Protein AF-A0A7S2V914-F1 (afdb_monomer_lite)

pLDDT: mean 77.45, std 13.82, range [36.62, 95.12]

Sequence (153 aa):
FEESQHIAEVHLLAAPDLQLSEMPAATTTTAPVVDAWFHHALVEIFKNAIQATVEQEQVHHRPHQQVDSSMLPPLLAEIRLVDHQSPTTTTSLSSSFYQIDVTDHGPGLPSYEDEYLEQYLFGVGKSSAPQRWDRLDEQQSYAAVRSPLRSLG

Organism: NCBI:txid265537

Secondary structure (DSSP, 8-state):
-HHHHHHHHHHHS--PPEEEEPPPGGG-PPP---HHHHHHHHHHHHHHHHHHHHHHHHHHT-TTSPPPGGGSPPEEEEEEEEEE---S-TT---EEEEEEEEE--S-------HHHHHHHHSSTT----SSPPPHHHHHHHHHHHS-TTTT--

InterPro domains:
  IPR036890 Histidine kinase/HSP90-like ATPase superfamily [G3DSA:3.30.565.10] (1-133)
  IPR036890 Histidine kinase/HSP90-like ATPase superfamily [SSF55874] (15-128)

Radius of gyration: 18.5 Å; chains: 1; bounding box: 45×50×44 Å

Foldseek 3Di:
DVLLQLLCCVPLVAFEAEDEDDDDPPDPDDDDDPCVVVVVVVSVVRNVQRVQQSVQVCVVVDVPDRDYNVNTHHKYKYKDWDWDDDPDDDDDDTDIDIDIDIDHPGPDDDPDDPVVVCCQPVPVPHDPDPDDCDVVNSVVSVVVPDPVPPVPD

Structure (mmCIF, N/CA/C/O backbone):
data_AF-A0A7S2V914-F1
#
_entry.id   AF-A0A7S2V914-F1
#
loop_
_atom_site.group_PDB
_atom_site.id
_atom_site.type_symbol
_atom_site.label_atom_id
_atom_site.label_alt_id
_atom_site.label_comp_id
_atom_site.label_asym_id
_atom_site.label_entity_id
_atom_site.label_seq_id
_atom_site.pdbx_PDB_ins_code
_atom_site.Cartn_x
_atom_site.Cartn_y
_atom_site.Cartn_z
_atom_site.occupancy
_atom_site.B_iso_or_equiv
_atom_site.auth_seq_id
_atom_site.auth_comp_id
_atom_site.auth_asym_id
_atom_site.auth_atom_id
_atom_site.pdbx_PDB_model_num
ATOM 1 N N . PHE A 1 1 ? -0.548 -8.250 5.756 1.00 81.25 1 PHE A N 1
ATOM 2 C CA . PHE A 1 1 ? 0.827 -7.919 5.345 1.00 81.25 1 PHE A CA 1
ATOM 3 C C . PHE A 1 1 ? 1.532 -9.110 4.704 1.00 81.25 1 PHE A C 1
ATOM 5 O O . PHE A 1 1 ? 1.890 -8.978 3.546 1.00 81.25 1 PHE A O 1
ATOM 12 N N . GLU A 1 2 ? 1.650 -10.263 5.381 1.00 85.44 2 GLU A N 1
ATOM 13 C CA . GLU A 1 2 ? 2.289 -11.487 4.833 1.00 85.44 2 GLU A CA 1
ATOM 14 C C . GLU A 1 2 ? 1.818 -11.842 3.414 1.00 85.44 2 GLU A C 1
ATOM 16 O O . GLU A 1 2 ? 2.604 -12.199 2.548 1.00 85.44 2 GLU A O 1
ATOM 21 N N . GLU A 1 3 ? 0.523 -11.689 3.152 1.00 85.56 3 GLU A N 1
ATOM 22 C CA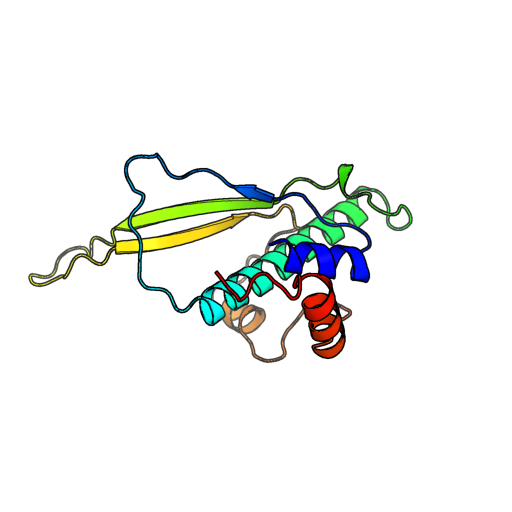 . GLU A 1 3 ? -0.046 -11.919 1.828 1.00 85.56 3 GLU A CA 1
ATOM 23 C C . GLU A 1 3 ? 0.488 -10.951 0.761 1.00 85.56 3 GLU A C 1
ATOM 25 O O . GLU A 1 3 ? 0.905 -11.386 -0.306 1.00 85.56 3 GLU A O 1
ATOM 30 N N . SER A 1 4 ? 0.527 -9.650 1.055 1.00 87.75 4 SER A N 1
ATOM 31 C CA . SER A 1 4 ? 1.084 -8.640 0.149 1.00 87.75 4 SER A CA 1
ATOM 32 C C . SER A 1 4 ? 2.573 -8.881 -0.111 1.00 87.75 4 SER A C 1
ATOM 34 O O . SER A 1 4 ? 3.013 -8.720 -1.246 1.00 87.75 4 SER A O 1
ATOM 36 N N . GLN A 1 5 ? 3.332 -9.302 0.911 1.00 88.50 5 GLN A N 1
ATOM 37 C CA . GLN A 1 5 ? 4.733 -9.704 0.747 1.00 88.50 5 GLN A CA 1
ATOM 38 C C . GLN A 1 5 ? 4.863 -10.908 -0.172 1.00 88.50 5 GLN A C 1
ATOM 40 O O . GLN A 1 5 ? 5.636 -10.855 -1.116 1.00 88.50 5 GLN A O 1
ATOM 45 N N . HIS A 1 6 ? 4.078 -11.961 0.056 1.00 86.62 6 HIS A N 1
ATOM 46 C CA . HIS A 1 6 ? 4.153 -13.165 -0.760 1.00 86.62 6 HIS A CA 1
ATOM 47 C C . HIS A 1 6 ? 3.863 -12.875 -2.237 1.00 86.62 6 HIS A C 1
ATOM 49 O O . HIS A 1 6 ? 4.590 -13.334 -3.116 1.00 86.62 6 HIS A O 1
ATOM 55 N N . ILE A 1 7 ? 2.839 -12.062 -2.523 1.00 86.56 7 ILE A N 1
ATOM 56 C CA . ILE A 1 7 ? 2.534 -11.666 -3.902 1.00 86.56 7 ILE A CA 1
ATOM 57 C C . ILE A 1 7 ? 3.708 -10.864 -4.496 1.00 86.56 7 ILE A C 1
ATOM 59 O O . ILE A 1 7 ? 4.140 -11.129 -5.619 1.00 86.56 7 ILE A O 1
ATOM 63 N N . ALA A 1 8 ? 4.288 -9.932 -3.739 1.00 87.12 8 ALA A N 1
ATOM 64 C CA . ALA A 1 8 ? 5.458 -9.183 -4.187 1.00 87.12 8 ALA A CA 1
ATOM 65 C C . ALA A 1 8 ? 6.696 -10.073 -4.412 1.00 87.12 8 ALA A C 1
ATOM 67 O O . ALA A 1 8 ? 7.382 -9.909 -5.413 1.00 87.12 8 ALA A O 1
ATOM 68 N N . GLU A 1 9 ? 6.964 -11.062 -3.565 1.00 87.88 9 GLU A N 1
ATOM 69 C CA . GLU A 1 9 ? 8.064 -12.016 -3.760 1.00 87.88 9 GLU A CA 1
ATOM 70 C C . GLU A 1 9 ? 7.897 -12.833 -5.045 1.00 87.88 9 GLU A C 1
ATOM 72 O O . GLU A 1 9 ? 8.871 -13.086 -5.750 1.00 87.88 9 GLU A O 1
ATOM 77 N N . VAL A 1 10 ? 6.666 -13.219 -5.388 1.00 85.94 10 VAL A N 1
ATOM 78 C CA . VAL A 1 10 ? 6.383 -13.976 -6.616 1.00 85.94 10 VAL A CA 1
ATOM 79 C C . VAL A 1 10 ? 6.553 -13.105 -7.864 1.00 85.94 10 VAL A C 1
ATOM 81 O O . VAL A 1 10 ? 7.137 -13.557 -8.850 1.00 85.94 10 VAL A O 1
ATOM 84 N N . HIS A 1 11 ? 6.055 -11.865 -7.842 1.00 84.62 11 HIS A N 1
ATOM 85 C CA . HIS A 1 11 ? 5.984 -11.019 -9.041 1.00 84.62 11 HIS A CA 1
ATOM 86 C C . HIS A 1 11 ? 7.148 -10.034 -9.194 1.00 84.62 11 HIS A C 1
ATOM 88 O O . HIS A 1 11 ? 7.549 -9.727 -10.315 1.00 84.62 11 HIS A O 1
ATOM 94 N N . LEU A 1 12 ? 7.680 -9.528 -8.085 1.00 85.31 12 LEU A N 1
ATOM 95 C CA . LEU A 1 12 ? 8.761 -8.542 -8.035 1.00 85.31 12 LEU A CA 1
ATOM 96 C C . LEU A 1 12 ? 10.099 -9.159 -7.605 1.00 85.31 12 LEU A C 1
ATOM 98 O O . LEU A 1 12 ? 11.127 -8.492 -7.710 1.00 85.31 12 LEU A O 1
ATOM 102 N N . LEU A 1 13 ? 10.098 -10.420 -7.148 1.00 87.44 13 LEU A N 1
ATOM 103 C CA . LEU A 1 13 ? 11.271 -11.150 -6.639 1.00 87.44 13 LEU A CA 1
ATOM 104 C C . LEU A 1 13 ? 11.930 -10.507 -5.409 1.00 87.44 13 LEU A C 1
ATOM 106 O O . LEU A 1 13 ? 13.051 -10.875 -5.057 1.00 87.44 13 LEU A O 1
ATOM 110 N N . ALA A 1 14 ? 11.238 -9.558 -4.776 1.00 87.88 14 ALA A N 1
ATOM 111 C CA . ALA A 1 14 ? 11.672 -8.849 -3.585 1.00 87.88 14 ALA A CA 1
ATOM 112 C C . ALA A 1 14 ? 10.460 -8.250 -2.858 1.00 87.88 14 ALA A C 1
ATOM 114 O O . ALA A 1 14 ? 9.484 -7.836 -3.490 1.00 87.88 14 ALA A O 1
ATOM 115 N N . ALA A 1 15 ? 10.539 -8.171 -1.533 1.00 90.69 15 ALA A N 1
ATOM 116 C CA . ALA A 1 15 ? 9.539 -7.526 -0.692 1.00 90.69 15 ALA A CA 1
ATOM 117 C C . ALA A 1 15 ? 10.215 -6.916 0.548 1.00 90.69 15 ALA A C 1
ATOM 119 O O . ALA A 1 15 ? 11.046 -7.584 1.164 1.00 90.69 15 ALA A O 1
ATOM 120 N N . PRO A 1 16 ? 9.891 -5.666 0.923 1.00 92.12 16 PRO A N 1
ATOM 121 C CA . PRO A 1 16 ? 10.410 -5.051 2.137 1.00 92.12 16 PRO A CA 1
ATOM 122 C C . PRO A 1 16 ? 9.800 -5.699 3.385 1.00 92.12 16 PRO A C 1
ATOM 124 O O . PRO A 1 16 ? 8.687 -6.237 3.351 1.00 92.12 16 PRO A O 1
ATOM 127 N N . ASP A 1 17 ? 10.504 -5.589 4.509 1.00 92.75 17 ASP A N 1
ATOM 128 C CA . ASP A 1 17 ? 9.953 -5.904 5.828 1.00 92.75 17 ASP A CA 1
ATOM 129 C C . ASP A 1 17 ? 8.921 -4.850 6.268 1.00 92.75 17 ASP A C 1
ATOM 131 O O . ASP A 1 17 ? 8.951 -3.703 5.819 1.00 92.75 17 ASP A O 1
ATOM 135 N N . LEU A 1 18 ? 8.019 -5.219 7.185 1.00 91.69 18 LEU A N 1
ATOM 136 C CA . LEU A 1 18 ? 7.117 -4.275 7.853 1.00 91.69 18 LEU A CA 1
ATOM 137 C C . LEU A 1 18 ? 7.621 -3.949 9.249 1.00 91.69 18 LEU A C 1
ATOM 139 O O . LEU A 1 18 ? 7.793 -4.833 10.088 1.00 91.69 18 LEU A O 1
ATOM 143 N N . GLN A 1 19 ? 7.740 -2.660 9.524 1.00 92.12 19 GLN A N 1
ATOM 144 C CA . GLN A 1 19 ? 7.872 -2.133 10.868 1.00 92.12 19 GLN A CA 1
ATOM 145 C C . GLN A 1 19 ? 6.523 -1.588 11.324 1.00 92.12 19 GLN A C 1
ATOM 147 O O . GLN A 1 19 ? 5.969 -0.656 10.743 1.00 92.12 19 GLN A O 1
ATOM 152 N N . LEU A 1 20 ? 5.988 -2.196 12.378 1.00 87.38 20 LEU A N 1
ATOM 153 C CA . LEU A 1 20 ? 4.800 -1.706 13.063 1.00 87.38 20 LEU A CA 1
ATOM 154 C C . LEU A 1 20 ? 5.243 -0.744 14.164 1.00 87.38 20 LEU A C 1
ATOM 156 O O . LEU A 1 20 ? 5.962 -1.142 15.080 1.00 87.38 20 LEU A O 1
ATOM 160 N N . SER A 1 21 ? 4.811 0.513 14.080 1.00 84.00 21 SER A N 1
ATOM 161 C CA . SER A 1 21 ? 4.953 1.449 15.193 1.00 84.00 21 SER A CA 1
ATOM 162 C C . SER A 1 21 ? 3.865 1.147 16.221 1.00 84.00 21 SER A C 1
ATOM 164 O O . SER A 1 21 ? 2.671 1.196 15.910 1.00 84.00 21 SER A O 1
ATOM 166 N N . GLU A 1 22 ? 4.272 0.771 17.433 1.00 67.00 22 GLU A N 1
ATOM 167 C CA . GLU A 1 22 ? 3.336 0.396 18.490 1.00 67.00 22 GLU A CA 1
ATOM 168 C C . GLU A 1 22 ? 2.515 1.596 18.969 1.00 67.00 22 GLU A C 1
ATOM 170 O O . GLU A 1 22 ? 3.031 2.687 19.223 1.00 67.00 22 GLU A O 1
ATOM 175 N N . MET A 1 23 ? 1.219 1.357 19.181 1.00 63.47 23 MET A N 1
ATOM 176 C CA . MET A 1 23 ? 0.393 2.272 19.955 1.00 63.47 23 MET A CA 1
ATOM 177 C C . MET A 1 23 ? 0.915 2.362 21.391 1.00 63.47 23 MET A C 1
ATOM 179 O O . MET A 1 23 ? 1.244 1.331 21.984 1.00 63.47 23 MET A O 1
ATOM 183 N N . PRO A 1 24 ? 0.914 3.552 22.018 1.00 61.56 24 PRO A N 1
ATOM 184 C CA . PRO A 1 24 ? 1.168 3.642 23.446 1.00 61.56 24 PRO A CA 1
ATOM 185 C C . PRO A 1 24 ? 0.181 2.734 24.199 1.00 61.56 24 PRO A C 1
ATOM 187 O O . PRO A 1 24 ? -1.038 2.828 24.022 1.00 61.56 24 PRO A O 1
ATOM 190 N N . ALA A 1 25 ? 0.726 1.859 25.054 1.00 55.16 25 ALA A N 1
ATOM 191 C CA . ALA A 1 25 ? 0.055 0.725 25.706 1.00 55.16 25 ALA A CA 1
ATOM 192 C C . ALA A 1 25 ? -1.257 1.046 26.460 1.00 55.16 25 ALA A C 1
ATOM 194 O O . ALA A 1 25 ? -1.996 0.140 26.833 1.00 55.16 25 ALA A O 1
ATOM 195 N N . ALA A 1 26 ? -1.572 2.324 26.677 1.00 54.72 26 ALA A N 1
ATOM 196 C CA . ALA A 1 26 ? -2.767 2.789 27.371 1.00 54.72 26 ALA A CA 1
ATOM 197 C C . ALA A 1 26 ? -4.061 2.782 26.523 1.00 54.72 26 ALA A C 1
ATOM 199 O O . ALA A 1 26 ? -5.120 3.093 27.061 1.00 54.72 26 ALA A O 1
ATOM 200 N N . THR A 1 27 ? -4.006 2.455 25.223 1.00 55.56 27 THR A N 1
ATOM 201 C CA . THR A 1 27 ? -5.145 2.626 24.285 1.00 55.56 27 THR A CA 1
ATOM 202 C C . THR A 1 2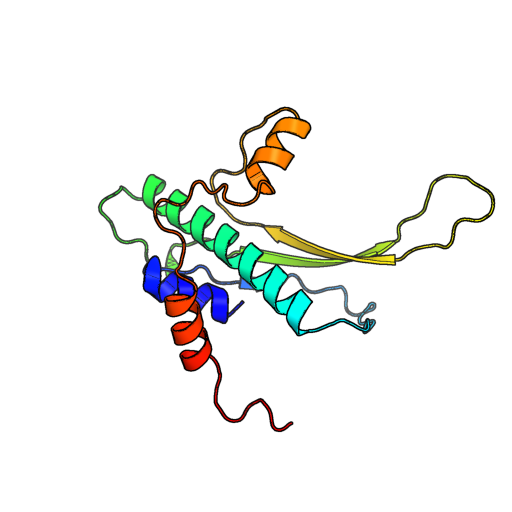7 ? -5.452 1.396 23.423 1.00 55.56 27 THR A C 1
ATOM 204 O O . THR A 1 27 ? -5.846 1.508 22.266 1.00 55.56 27 THR A O 1
ATOM 207 N N . THR A 1 28 ? -5.332 0.189 23.980 1.00 56.22 28 THR A N 1
ATOM 208 C CA . THR A 1 28 ? -5.891 -1.020 23.347 1.00 56.22 28 THR A CA 1
ATOM 209 C C . THR A 1 28 ? -7.409 -1.070 23.541 1.00 56.22 28 THR A C 1
ATOM 211 O O . THR A 1 28 ? -7.947 -1.859 24.312 1.00 56.22 28 THR A O 1
ATOM 214 N N . THR A 1 29 ? -8.130 -0.199 22.841 1.00 61.12 29 THR A N 1
ATOM 215 C CA . THR A 1 29 ? -9.567 -0.373 22.610 1.00 61.12 29 THR A CA 1
A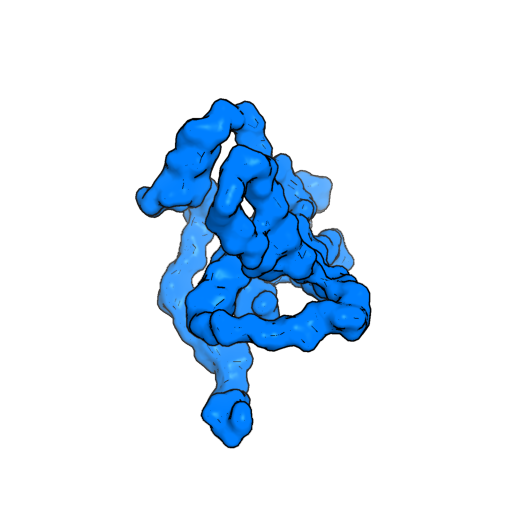TOM 216 C C . THR A 1 29 ? -9.764 -1.340 21.447 1.00 61.12 29 THR A C 1
ATOM 218 O O . THR A 1 29 ? -9.073 -1.257 20.432 1.00 61.12 29 THR A O 1
ATOM 221 N N . THR A 1 30 ? -10.691 -2.282 21.590 1.00 69.19 30 THR A N 1
ATOM 222 C CA . THR A 1 30 ? -11.140 -3.143 20.495 1.00 69.19 30 THR A CA 1
ATOM 223 C C . THR A 1 30 ? -12.349 -2.491 19.834 1.00 69.19 30 THR A C 1
ATOM 225 O O . THR A 1 30 ? -13.334 -2.169 20.497 1.00 69.19 30 THR A O 1
ATOM 228 N N . ALA A 1 31 ? -12.276 -2.270 18.523 1.00 73.19 31 ALA A N 1
ATOM 229 C CA . ALA A 1 31 ? -13.415 -1.820 17.734 1.00 73.19 31 ALA A CA 1
ATOM 230 C C . ALA A 1 31 ? -14.021 -3.000 16.969 1.00 73.19 31 ALA A C 1
ATOM 232 O O . ALA A 1 31 ? -13.274 -3.837 16.458 1.00 73.19 31 ALA A O 1
ATOM 233 N N . PRO A 1 32 ? -15.357 -3.078 16.855 1.00 80.50 32 PRO A N 1
ATOM 234 C CA . PRO A 1 32 ? -15.980 -4.031 15.954 1.00 80.50 32 PRO A CA 1
ATOM 235 C C . PRO A 1 32 ? -15.625 -3.649 14.513 1.00 80.50 32 PRO A C 1
ATOM 237 O O . PRO A 1 32 ? -16.021 -2.590 14.026 1.00 80.50 32 PRO A O 1
ATOM 240 N N . VAL A 1 33 ? -14.878 -4.515 13.834 1.00 81.75 33 VAL A N 1
ATOM 241 C CA . VAL A 1 33 ? -14.495 -4.358 12.428 1.00 81.75 33 VAL A CA 1
ATOM 242 C C . VAL A 1 33 ? -14.967 -5.562 11.622 1.00 81.75 33 VAL A C 1
ATOM 244 O O . VAL A 1 33 ? -15.091 -6.671 12.137 1.00 81.75 33 VAL A O 1
ATOM 247 N N . VAL A 1 34 ? -15.263 -5.340 10.342 1.00 87.88 34 VAL A N 1
ATOM 248 C CA . VAL A 1 34 ? -15.490 -6.436 9.395 1.00 87.88 34 VAL A CA 1
ATOM 249 C C . VAL A 1 34 ? -14.124 -6.863 8.874 1.00 87.88 34 VAL A C 1
ATOM 251 O O . VAL A 1 34 ? -13.597 -6.244 7.948 1.00 87.88 34 VAL A O 1
ATOM 254 N N . ASP A 1 35 ? -13.559 -7.916 9.467 1.00 84.12 35 ASP A N 1
ATOM 255 C CA . ASP A 1 35 ? -12.191 -8.384 9.191 1.00 84.12 35 ASP A CA 1
ATOM 256 C C . ASP A 1 35 ? -11.891 -8.520 7.698 1.00 84.12 35 ASP A C 1
ATOM 258 O O . ASP A 1 35 ? -10.836 -8.103 7.235 1.00 84.12 35 ASP A O 1
ATOM 262 N N . ALA A 1 36 ? -12.838 -9.042 6.914 1.00 84.31 36 ALA A N 1
ATOM 263 C CA . ALA A 1 36 ? -12.656 -9.224 5.476 1.00 84.31 36 ALA A CA 1
ATOM 264 C C . ALA A 1 36 ? -12.442 -7.898 4.722 1.00 84.31 36 ALA A C 1
ATOM 266 O O . ALA A 1 36 ? -11.638 -7.843 3.794 1.00 84.31 36 ALA A O 1
ATOM 267 N N . TRP A 1 37 ? -13.151 -6.833 5.107 1.00 88.56 37 TRP A N 1
ATOM 268 C CA . TRP A 1 37 ? -13.018 -5.518 4.472 1.00 88.56 37 TRP A CA 1
ATOM 269 C C . TRP A 1 37 ? -11.726 -4.836 4.894 1.00 88.56 37 TRP A C 1
ATOM 271 O O . TRP A 1 37 ? -11.022 -4.276 4.059 1.00 88.56 37 TRP A O 1
ATOM 281 N N . PHE A 1 38 ? -11.405 -4.933 6.183 1.00 86.50 38 PHE A N 1
ATOM 282 C CA . PHE A 1 38 ? -10.182 -4.383 6.742 1.00 86.50 38 PHE A CA 1
ATOM 283 C C . PHE A 1 38 ? -8.938 -5.046 6.140 1.00 86.50 38 PHE A C 1
ATOM 285 O O . PHE A 1 38 ? -8.039 -4.363 5.653 1.00 86.50 38 PHE A O 1
ATOM 292 N N . HIS A 1 39 ? -8.929 -6.380 6.093 1.00 86.25 39 HIS A N 1
ATOM 293 C CA . HIS A 1 39 ? -7.872 -7.166 5.464 1.00 86.25 39 HIS A CA 1
ATOM 294 C C . HIS A 1 39 ? -7.699 -6.796 3.995 1.00 86.25 39 HIS A C 1
ATOM 296 O O . HIS A 1 39 ? -6.582 -6.517 3.576 1.00 86.25 39 HIS A O 1
ATOM 302 N N . HIS A 1 40 ? -8.793 -6.739 3.228 1.00 87.88 40 HIS A N 1
ATOM 303 C CA . HIS A 1 40 ? -8.729 -6.381 1.812 1.00 87.88 40 HIS A CA 1
ATOM 304 C C . HIS A 1 40 ? -8.127 -4.988 1.601 1.00 87.88 40 HIS A C 1
ATOM 306 O O . HIS A 1 40 ? -7.183 -4.850 0.829 1.00 87.88 40 HIS A O 1
ATOM 312 N N . ALA A 1 41 ? -8.616 -3.976 2.323 1.00 90.56 41 ALA A N 1
ATOM 313 C CA . ALA A 1 41 ? -8.107 -2.612 2.205 1.00 90.56 41 ALA A CA 1
ATOM 314 C C . ALA A 1 41 ? -6.608 -2.527 2.529 1.00 90.56 41 ALA A C 1
ATOM 316 O O . ALA A 1 41 ? -5.844 -1.941 1.764 1.00 90.56 41 ALA A O 1
ATOM 317 N N . LEU A 1 42 ? -6.174 -3.156 3.628 1.00 91.50 42 LEU A N 1
ATOM 318 C CA . LEU A 1 42 ? -4.762 -3.178 4.003 1.00 91.50 42 LEU A CA 1
ATOM 319 C C . LEU A 1 42 ? -3.906 -3.907 2.977 1.00 91.50 42 LEU A C 1
ATOM 321 O O . LEU A 1 42 ? -2.825 -3.424 2.653 1.00 91.50 42 LEU A O 1
ATOM 325 N N . VAL A 1 43 ? -4.369 -5.052 2.470 1.00 90.69 43 VAL A N 1
ATOM 326 C CA . VAL A 1 43 ? -3.642 -5.787 1.439 1.00 90.69 43 VAL A CA 1
ATOM 327 C C . VAL A 1 43 ? -3.410 -4.879 0.242 1.00 90.69 43 VAL A C 1
ATOM 329 O O . VAL A 1 43 ? -2.250 -4.655 -0.080 1.00 90.69 43 VAL A O 1
ATOM 332 N N . GLU A 1 44 ? -4.451 -4.282 -0.345 1.00 90.81 44 GLU A N 1
ATOM 333 C CA . GLU A 1 44 ? -4.307 -3.403 -1.516 1.00 90.81 44 GLU A CA 1
ATOM 334 C C . GLU A 1 44 ? -3.337 -2.235 -1.276 1.00 90.81 44 GLU A C 1
ATOM 336 O O . GLU A 1 44 ? -2.482 -1.963 -2.120 1.00 90.81 44 GLU A O 1
ATOM 341 N N . ILE A 1 45 ? -3.413 -1.585 -0.108 1.00 93.50 45 ILE A N 1
ATOM 342 C CA . ILE A 1 45 ? -2.494 -0.499 0.264 1.00 93.50 45 ILE A CA 1
ATOM 343 C C . ILE A 1 45 ? -1.050 -1.011 0.337 1.00 93.50 45 ILE A C 1
ATOM 345 O O . ILE A 1 45 ? -0.155 -0.409 -0.256 1.00 93.50 45 ILE A O 1
ATOM 349 N N . PHE A 1 46 ? -0.811 -2.142 1.007 1.00 94.44 46 PHE A N 1
ATOM 350 C CA . PHE A 1 46 ? 0.530 -2.716 1.115 1.00 94.44 46 PHE A CA 1
ATOM 351 C C . PHE A 1 46 ? 1.085 -3.168 -0.237 1.00 94.44 46 PHE A C 1
ATOM 353 O O . PHE A 1 46 ? 2.271 -2.981 -0.478 1.00 94.44 46 PHE A O 1
ATOM 360 N N . LYS A 1 47 ? 0.263 -3.720 -1.137 1.00 91.88 47 LYS A N 1
ATOM 361 C CA . LYS A 1 47 ? 0.711 -4.102 -2.489 1.00 91.88 47 LYS A CA 1
ATOM 362 C C . LYS A 1 47 ? 1.266 -2.887 -3.239 1.00 91.88 47 LYS A C 1
ATOM 364 O O . LYS A 1 47 ? 2.376 -2.950 -3.762 1.00 91.88 47 LYS A O 1
ATOM 369 N N . ASN A 1 48 ? 0.537 -1.768 -3.206 1.00 92.12 48 ASN A N 1
ATOM 370 C CA . ASN A 1 48 ? 0.962 -0.517 -3.838 1.00 92.12 48 ASN A CA 1
ATOM 371 C C . ASN A 1 48 ? 2.243 0.045 -3.202 1.00 92.12 48 ASN A C 1
ATOM 373 O O . ASN A 1 48 ? 3.166 0.414 -3.922 1.00 92.12 48 ASN A O 1
ATOM 377 N N . ALA A 1 49 ? 2.318 0.061 -1.868 1.00 94.00 49 ALA A N 1
ATOM 378 C CA . ALA A 1 49 ? 3.484 0.530 -1.117 1.00 94.00 49 ALA A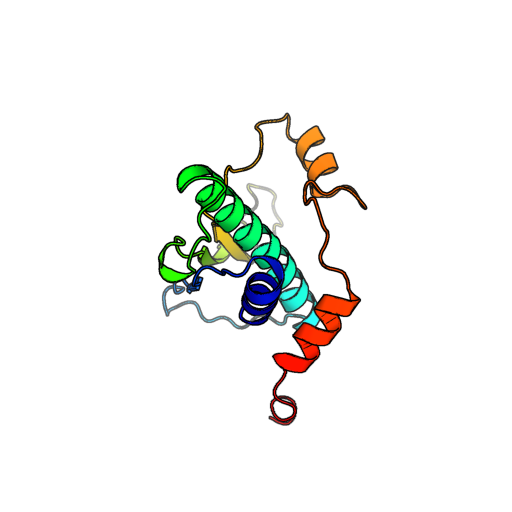 CA 1
ATOM 379 C C . ALA A 1 49 ? 4.750 -0.296 -1.416 1.00 94.00 49 ALA A C 1
ATOM 381 O O . ALA A 1 49 ? 5.828 0.256 -1.658 1.00 94.00 49 ALA A O 1
ATOM 382 N N . ILE A 1 50 ? 4.617 -1.630 -1.436 1.00 93.19 50 ILE A N 1
ATOM 383 C CA . ILE A 1 50 ? 5.708 -2.546 -1.784 1.00 93.19 50 ILE A CA 1
ATOM 384 C C . ILE A 1 50 ? 6.152 -2.298 -3.224 1.00 93.19 50 ILE A C 1
ATOM 386 O O . ILE A 1 50 ? 7.342 -2.109 -3.465 1.00 93.19 50 ILE A O 1
ATOM 390 N N . GLN A 1 51 ? 5.208 -2.261 -4.168 1.00 91.81 51 GLN A N 1
ATOM 391 C CA . GLN A 1 51 ? 5.520 -2.041 -5.577 1.00 91.81 51 GLN A CA 1
ATOM 392 C C . GLN A 1 51 ? 6.273 -0.721 -5.784 1.00 91.81 51 GLN A C 1
ATOM 394 O O . GLN A 1 51 ? 7.332 -0.724 -6.408 1.00 91.81 51 GLN A O 1
ATOM 399 N N . ALA A 1 52 ? 5.780 0.379 -5.210 1.00 91.94 52 ALA A N 1
ATOM 400 C CA . ALA A 1 52 ? 6.408 1.690 -5.334 1.00 91.94 52 ALA A CA 1
ATOM 401 C C . ALA A 1 52 ? 7.837 1.712 -4.764 1.00 91.94 52 ALA A C 1
ATOM 403 O O . ALA A 1 52 ? 8.740 2.270 -5.388 1.00 91.94 52 ALA A O 1
ATOM 404 N N . THR A 1 53 ? 8.056 1.069 -3.612 1.00 93.25 53 THR A N 1
ATOM 405 C CA . THR A 1 53 ? 9.382 0.965 -2.980 1.00 93.25 53 THR A CA 1
ATOM 406 C C . THR A 1 53 ? 10.346 0.144 -3.836 1.00 93.25 53 THR A C 1
ATOM 408 O O . THR A 1 53 ? 11.462 0.580 -4.108 1.00 93.25 53 THR A O 1
ATOM 411 N N . VAL A 1 54 ? 9.919 -1.030 -4.309 1.00 90.38 54 VAL A N 1
ATOM 412 C CA . VAL A 1 54 ? 10.770 -1.912 -5.120 1.00 90.38 54 VAL A CA 1
ATOM 413 C C . VAL A 1 54 ? 11.140 -1.254 -6.450 1.00 90.38 54 VAL A C 1
ATOM 415 O O . VAL A 1 54 ? 12.307 -1.277 -6.837 1.00 90.38 54 VAL A O 1
ATOM 418 N N . GLU A 1 55 ? 10.175 -0.643 -7.141 1.00 88.69 55 GLU A N 1
ATOM 419 C CA . GLU A 1 55 ? 10.422 0.062 -8.404 1.00 88.69 55 GLU A CA 1
ATOM 420 C C . GLU A 1 55 ? 11.417 1.216 -8.215 1.00 88.69 55 GLU A C 1
ATOM 422 O O . GLU A 1 55 ? 12.344 1.375 -9.013 1.00 88.69 55 GLU A O 1
ATOM 427 N N . GLN A 1 56 ? 11.277 1.985 -7.131 1.00 90.44 56 GLN A N 1
ATOM 428 C CA . GLN A 1 56 ? 12.197 3.073 -6.808 1.00 90.44 56 GLN A CA 1
ATOM 429 C C . GLN A 1 56 ? 13.629 2.568 -6.595 1.00 90.44 56 GLN A C 1
ATOM 431 O O . GLN A 1 56 ? 14.574 3.134 -7.155 1.00 90.44 56 GLN A O 1
ATOM 436 N N . GLU A 1 57 ? 13.802 1.490 -5.832 1.00 88.31 57 GLU A N 1
ATOM 437 C CA . GLU A 1 57 ? 15.123 0.925 -5.548 1.00 88.31 57 GLU A CA 1
ATOM 438 C C . GLU A 1 57 ? 15.764 0.289 -6.791 1.00 88.31 57 GLU A C 1
ATOM 440 O O . GLU A 1 57 ? 16.969 0.428 -7.013 1.00 88.31 57 GLU A O 1
ATOM 445 N N . GLN A 1 58 ? 14.970 -0.318 -7.679 1.00 85.81 58 GLN A N 1
ATOM 446 C CA . GLN A 1 58 ? 15.457 -0.818 -8.973 1.00 85.81 58 GLN A CA 1
ATOM 447 C C . GLN A 1 58 ? 16.010 0.307 -9.862 1.00 85.81 58 GLN A C 1
ATOM 449 O O . GLN A 1 58 ? 17.010 0.120 -10.564 1.00 85.81 58 GLN A O 1
ATOM 454 N N . VAL A 1 59 ? 15.395 1.495 -9.820 1.00 84.25 59 VAL A N 1
ATOM 455 C CA . VAL A 1 59 ? 15.897 2.680 -10.531 1.00 84.25 59 VAL A CA 1
ATOM 456 C C . VAL A 1 59 ? 17.215 3.172 -9.918 1.00 84.25 59 VAL A C 1
ATOM 458 O O . VAL A 1 59 ? 18.145 3.499 -10.660 1.00 84.25 59 VAL A O 1
ATOM 461 N N . HIS A 1 60 ? 17.334 3.185 -8.586 1.00 80.31 60 HIS A N 1
ATOM 462 C CA . HIS A 1 60 ? 18.523 3.676 -7.875 1.00 80.31 60 HIS A CA 1
ATOM 463 C C . HIS A 1 60 ? 19.732 2.731 -7.989 1.00 80.31 60 HIS A C 1
ATOM 465 O O . HIS A 1 60 ? 20.862 3.192 -8.181 1.00 80.31 60 HIS A O 1
ATOM 471 N N . HIS A 1 61 ? 19.518 1.413 -7.942 1.00 71.75 61 HIS A N 1
ATOM 472 C CA . HIS A 1 61 ? 20.583 0.400 -7.891 1.00 71.75 61 HIS A CA 1
ATOM 473 C C . HIS A 1 61 ? 21.039 -0.157 -9.255 1.00 71.75 61 HIS A C 1
ATOM 475 O O . HIS A 1 61 ? 21.856 -1.076 -9.307 1.00 71.75 61 HIS A O 1
ATOM 481 N N . ARG A 1 62 ? 20.648 0.510 -10.353 1.00 63.50 62 ARG A N 1
ATOM 482 C CA . ARG A 1 62 ? 20.846 0.161 -11.778 1.00 63.50 62 ARG A CA 1
ATOM 483 C C . ARG A 1 62 ? 19.827 -0.872 -12.297 1.00 63.50 62 ARG A C 1
ATOM 485 O O . ARG A 1 62 ? 19.703 -1.949 -11.723 1.00 63.50 62 ARG A O 1
ATOM 492 N N . PRO A 1 63 ? 19.246 -0.652 -13.495 1.00 61.34 63 PRO A N 1
ATOM 493 C CA . PRO A 1 63 ? 18.116 -1.423 -14.045 1.00 61.34 63 PRO A CA 1
ATOM 494 C C . PRO A 1 63 ? 18.414 -2.890 -14.425 1.00 61.34 63 PRO A C 1
ATOM 496 O O . PRO A 1 63 ? 17.570 -3.562 -15.012 1.00 61.34 63 PRO A O 1
ATOM 499 N N . HIS A 1 64 ? 19.616 -3.399 -14.146 1.00 61.09 64 HIS A N 1
ATOM 500 C CA . HIS A 1 64 ? 20.032 -4.771 -14.469 1.00 61.09 64 HIS A CA 1
ATOM 501 C C . HIS A 1 64 ? 20.462 -5.582 -13.247 1.00 61.09 64 HIS A C 1
ATOM 503 O O . HIS A 1 64 ? 20.858 -6.737 -13.396 1.00 61.09 64 HIS A O 1
ATOM 509 N N . GLN A 1 65 ? 20.412 -4.990 -12.054 1.00 66.19 65 GLN A N 1
ATOM 510 C CA . GLN A 1 65 ? 20.718 -5.687 -10.819 1.00 66.19 65 GLN A CA 1
ATOM 511 C C . GLN A 1 65 ? 19.405 -6.022 -10.118 1.00 66.19 65 GLN A C 1
ATOM 513 O O . GLN A 1 65 ? 18.597 -5.139 -9.846 1.00 66.19 65 GLN A O 1
ATOM 518 N N . GLN A 1 66 ? 19.180 -7.311 -9.867 1.00 71.12 66 GLN A N 1
ATOM 519 C CA . GLN A 1 66 ? 18.044 -7.753 -9.071 1.00 71.12 66 GLN A CA 1
ATOM 520 C C . GLN A 1 66 ? 18.194 -7.169 -7.663 1.00 71.12 66 GLN A C 1
ATOM 522 O O . GLN A 1 66 ? 19.241 -7.341 -7.033 1.00 71.12 66 GLN A O 1
ATOM 527 N N . VAL A 1 67 ? 17.174 -6.443 -7.209 1.00 78.25 67 VAL A N 1
ATOM 528 C CA . VAL A 1 67 ? 17.124 -5.912 -5.847 1.00 78.25 67 VAL A CA 1
ATOM 529 C C . VAL A 1 67 ? 16.816 -7.075 -4.915 1.00 78.25 67 VAL A C 1
ATOM 531 O O . VAL A 1 67 ? 15.871 -7.822 -5.150 1.00 78.25 67 VAL A O 1
ATOM 534 N N . ASP A 1 68 ? 17.654 -7.259 -3.902 1.00 83.69 68 ASP A N 1
ATOM 535 C CA . ASP A 1 68 ? 17.420 -8.228 -2.834 1.00 83.69 68 ASP A CA 1
ATOM 536 C C . ASP A 1 68 ? 16.529 -7.586 -1.762 1.00 83.69 68 ASP A C 1
ATOM 538 O O . ASP A 1 68 ? 16.689 -6.402 -1.459 1.00 83.69 68 ASP A O 1
ATOM 542 N N . SER A 1 69 ? 15.624 -8.359 -1.156 1.00 84.06 69 SER A N 1
ATOM 543 C CA . SER A 1 69 ? 14.753 -7.895 -0.067 1.00 84.06 69 SER A CA 1
ATOM 544 C C . SER A 1 69 ? 15.548 -7.262 1.077 1.00 84.06 69 SER A C 1
ATOM 546 O O . SER A 1 69 ? 15.101 -6.287 1.669 1.00 84.06 69 SER A O 1
ATOM 548 N N . SER A 1 70 ? 16.764 -7.758 1.340 1.00 84.88 70 SER A N 1
ATOM 549 C CA . SER A 1 70 ? 17.661 -7.218 2.373 1.00 84.88 70 SER A CA 1
ATOM 550 C C . SER A 1 70 ? 18.136 -5.779 2.120 1.00 84.88 70 SER A C 1
ATOM 552 O O . SER A 1 70 ? 18.618 -5.120 3.042 1.00 84.88 70 SER A O 1
ATOM 554 N N . MET A 1 71 ? 18.022 -5.297 0.878 1.00 85.12 71 MET A N 1
ATOM 555 C CA . MET A 1 71 ? 18.405 -3.943 0.471 1.00 85.12 71 MET A CA 1
ATOM 556 C C . MET A 1 71 ? 17.230 -2.966 0.487 1.00 85.12 71 MET A C 1
ATOM 558 O O . MET A 1 71 ? 17.453 -1.762 0.393 1.00 85.12 71 MET A O 1
ATOM 562 N N . LEU A 1 72 ? 15.996 -3.464 0.593 1.00 89.31 72 LEU A N 1
ATOM 563 C CA . LEU A 1 72 ? 14.815 -2.616 0.583 1.00 89.31 72 LEU A CA 1
ATOM 564 C C . LEU A 1 72 ? 14.632 -1.945 1.949 1.00 89.31 72 LEU A C 1
ATOM 566 O O . LEU A 1 72 ? 14.727 -2.616 2.982 1.00 89.31 72 LEU A O 1
ATOM 570 N N . PRO A 1 73 ? 14.327 -0.638 1.989 1.00 91.19 73 PRO A N 1
ATOM 571 C CA . PRO A 1 73 ? 13.914 -0.012 3.230 1.00 91.19 73 PRO A CA 1
ATOM 572 C C . PRO A 1 73 ? 12.573 -0.614 3.692 1.00 91.19 73 PRO A C 1
ATOM 574 O O . PRO A 1 73 ? 11.727 -0.961 2.862 1.00 91.19 73 PRO A O 1
ATOM 577 N N . PRO A 1 74 ? 12.362 -0.756 5.009 1.00 91.62 74 PRO A N 1
ATOM 578 C CA . PRO A 1 74 ? 11.131 -1.322 5.535 1.00 91.62 74 PRO A CA 1
ATOM 579 C C . PRO A 1 74 ? 9.947 -0.388 5.271 1.00 91.62 74 PRO A C 1
ATOM 581 O O . PRO A 1 74 ? 10.085 0.835 5.287 1.00 91.62 74 PRO A O 1
ATOM 584 N N . LEU A 1 75 ? 8.759 -0.965 5.115 1.00 93.00 75 LEU A N 1
ATOM 585 C CA . LEU A 1 75 ? 7.518 -0.203 5.191 1.00 93.00 75 LEU A CA 1
ATOM 586 C C . LEU A 1 75 ? 7.213 0.123 6.648 1.00 93.00 75 LEU A C 1
ATOM 588 O O . LEU A 1 75 ? 7.362 -0.729 7.524 1.00 93.00 75 LEU A O 1
ATOM 592 N N . LEU A 1 76 ? 6.734 1.336 6.902 1.00 90.50 76 LEU A N 1
ATOM 593 C CA . LEU A 1 76 ? 6.290 1.748 8.228 1.00 90.50 76 LEU A CA 1
ATOM 594 C C . LEU A 1 76 ? 4.765 1.774 8.257 1.00 90.50 76 LEU A C 1
ATOM 596 O O . LEU A 1 76 ? 4.149 2.502 7.483 1.00 90.50 76 LEU A O 1
ATOM 600 N N . ALA A 1 77 ? 4.155 1.014 9.164 1.00 89.50 77 ALA A N 1
ATOM 601 C CA . ALA A 1 77 ? 2.736 1.143 9.469 1.00 89.50 77 ALA A CA 1
ATOM 602 C C . ALA A 1 77 ? 2.547 1.623 10.907 1.00 89.50 77 ALA A C 1
ATOM 604 O O . ALA A 1 77 ? 3.019 0.996 11.857 1.00 89.50 77 ALA A O 1
ATOM 605 N N . GLU A 1 78 ? 1.832 2.729 11.065 1.00 87.31 78 GLU A N 1
ATOM 606 C CA . GLU A 1 78 ? 1.492 3.308 12.356 1.00 87.31 78 GLU A CA 1
ATOM 607 C C . GLU A 1 78 ? -0.024 3.312 12.536 1.00 87.31 78 GLU A C 1
ATOM 609 O O . GLU A 1 78 ? -0.767 3.750 11.662 1.00 87.31 78 GLU A O 1
ATOM 614 N N . ILE A 1 79 ? -0.491 2.816 13.680 1.00 83.06 79 ILE A N 1
ATOM 615 C CA . ILE A 1 79 ? -1.913 2.786 14.030 1.00 83.06 79 ILE A CA 1
ATOM 616 C C . ILE A 1 79 ? -2.127 3.795 15.152 1.00 83.06 79 ILE A C 1
ATOM 618 O O . ILE A 1 79 ? -1.379 3.794 16.123 1.00 83.06 79 ILE A O 1
ATOM 622 N N . ARG A 1 80 ? -3.131 4.667 15.039 1.00 84.31 80 ARG A N 1
ATOM 623 C CA . ARG A 1 80 ? -3.459 5.676 16.057 1.00 84.31 80 ARG A CA 1
ATOM 624 C C . ARG A 1 80 ? -4.965 5.798 16.245 1.00 84.31 80 ARG A C 1
ATOM 626 O O . ARG A 1 80 ? -5.716 5.721 15.281 1.00 84.31 80 ARG A O 1
ATOM 633 N N . LEU A 1 81 ? -5.412 6.026 17.479 1.00 80.50 81 LEU A N 1
ATOM 634 C CA . LEU A 1 81 ? -6.778 6.474 17.749 1.00 80.50 81 LEU A CA 1
ATOM 635 C C . LEU A 1 81 ? -6.805 8.001 17.642 1.00 80.50 81 LEU A C 1
ATOM 637 O O . LEU A 1 81 ? -6.079 8.681 18.368 1.00 80.50 81 LEU A O 1
ATOM 641 N N . VAL A 1 82 ? -7.618 8.528 16.732 1.00 82.81 82 VAL A N 1
ATOM 642 C CA . VAL A 1 82 ? -7.738 9.961 16.460 1.00 82.81 82 VAL A CA 1
ATOM 643 C C . VAL A 1 82 ? -9.133 10.427 16.846 1.00 82.81 82 VAL A C 1
ATOM 645 O O . VAL A 1 82 ? -10.139 9.919 16.350 1.00 82.81 82 VAL A O 1
ATOM 648 N N . ASP A 1 83 ? -9.189 11.413 17.735 1.00 81.25 83 ASP A N 1
ATOM 649 C CA . ASP A 1 83 ? -10.434 12.053 18.143 1.00 81.25 83 ASP A CA 1
ATOM 650 C C . ASP A 1 83 ? -10.750 13.219 17.206 1.00 81.25 83 ASP A C 1
ATOM 652 O O . ASP A 1 83 ? -10.037 14.225 17.172 1.00 81.25 83 ASP A O 1
ATOM 656 N N . HIS A 1 84 ? -11.853 13.122 16.465 1.00 74.31 84 HIS A N 1
ATOM 657 C CA . HIS A 1 84 ? -12.339 14.237 15.666 1.00 74.31 84 HIS A CA 1
ATOM 658 C C . HIS A 1 84 ? -13.142 15.194 16.556 1.00 74.31 84 HIS A C 1
ATOM 660 O O . HIS A 1 84 ? -14.337 15.003 16.804 1.00 74.31 84 HIS A O 1
ATOM 666 N N . GLN A 1 85 ? -12.497 16.255 17.041 1.00 64.25 85 GLN A N 1
ATOM 667 C CA . GLN A 1 85 ? -13.212 17.365 17.670 1.00 64.25 85 GLN A CA 1
ATOM 668 C C . GLN A 1 85 ? -13.758 18.280 16.574 1.00 64.25 85 GLN A C 1
ATOM 670 O O . GLN A 1 85 ? -13.019 19.061 15.980 1.00 64.25 85 GLN A O 1
ATOM 675 N N . SER A 1 86 ? -15.058 18.180 16.281 1.00 57.16 86 SER A N 1
ATOM 676 C CA . SER A 1 86 ? -15.693 19.103 15.338 1.00 57.16 86 SER A CA 1
ATOM 677 C C . SER A 1 86 ? -15.715 20.512 15.952 1.00 57.16 86 SER A C 1
ATOM 679 O O . SER A 1 86 ? -16.293 20.690 17.030 1.00 57.16 86 SER A O 1
ATOM 681 N N . PRO A 1 87 ? -15.114 21.531 15.314 1.00 60.53 87 PRO A N 1
ATOM 682 C CA . PRO A 1 87 ? -15.130 22.881 15.849 1.00 60.53 87 PRO A CA 1
ATOM 683 C C . PRO A 1 87 ? -16.553 23.447 15.771 1.00 60.53 87 PRO A C 1
ATOM 685 O O . PRO A 1 87 ? -17.106 23.676 14.698 1.00 60.53 87 PRO A O 1
ATOM 688 N N . THR A 1 88 ? -17.143 23.676 16.944 1.00 59.94 88 THR A N 1
ATOM 689 C CA . THR A 1 88 ? -18.274 24.585 17.191 1.00 59.94 88 THR A CA 1
ATOM 690 C C . THR A 1 88 ? -19.531 24.382 16.336 1.00 59.94 88 THR A C 1
ATOM 692 O O . THR A 1 88 ? -19.793 25.136 15.411 1.00 59.94 88 THR A O 1
ATOM 695 N N . THR A 1 89 ? -20.401 23.459 16.740 1.00 53.66 89 THR A N 1
ATOM 696 C CA . THR A 1 89 ? -21.860 23.684 16.780 1.00 53.66 89 THR A CA 1
ATOM 697 C C . THR A 1 89 ? -22.451 22.784 17.866 1.00 53.66 89 THR A C 1
ATOM 699 O O . THR A 1 89 ? -21.934 21.711 18.156 1.00 53.66 89 THR A O 1
ATOM 702 N N . THR A 1 90 ? -23.487 23.273 18.538 1.00 58.44 90 THR A N 1
ATOM 703 C CA . THR A 1 90 ? -24.015 22.908 19.867 1.00 58.44 90 THR A CA 1
ATOM 704 C C . THR A 1 90 ? -24.574 21.480 20.032 1.00 58.44 90 THR A C 1
ATOM 706 O O . THR A 1 90 ? -25.422 21.243 20.888 1.00 58.44 90 THR A O 1
ATOM 709 N N . THR A 1 91 ? -24.135 20.505 19.232 1.00 54.91 91 THR A N 1
ATOM 710 C CA . THR A 1 91 ? -24.597 19.104 19.293 1.00 54.91 91 THR A CA 1
ATOM 711 C C . THR A 1 91 ? -23.628 18.104 18.636 1.00 54.91 91 THR A C 1
ATOM 713 O O . THR A 1 91 ? -24.064 17.080 18.116 1.00 54.91 91 THR A O 1
ATOM 716 N N . SER A 1 92 ? -22.312 18.355 18.614 1.00 53.44 92 SER A N 1
ATOM 717 C CA . SER A 1 92 ? -21.383 17.405 17.982 1.00 53.44 92 SER A CA 1
ATOM 718 C C . SER A 1 92 ? -21.098 16.199 18.884 1.00 53.44 92 SER A C 1
ATOM 720 O O . SER A 1 92 ? -20.450 16.332 19.923 1.00 53.44 92 SER A O 1
ATOM 722 N N . LEU A 1 93 ? -21.541 15.014 18.463 1.00 56.41 93 LEU A N 1
ATOM 723 C CA . LEU A 1 93 ? -20.994 13.745 18.943 1.00 56.41 93 LEU A CA 1
ATOM 724 C C . LEU A 1 93 ? -19.484 13.751 18.663 1.00 56.41 93 LEU A C 1
ATOM 726 O O . LEU A 1 93 ? -19.078 13.951 17.520 1.00 56.41 93 LEU A O 1
ATOM 730 N N . SER A 1 94 ? -18.656 13.565 19.690 1.00 61.91 94 SER A N 1
ATOM 731 C CA . SER A 1 94 ? -17.232 13.298 19.488 1.00 61.91 94 SER A CA 1
ATOM 732 C C . SER A 1 94 ? -17.104 11.952 18.776 1.00 61.91 94 SER A C 1
ATOM 734 O O . SER A 1 94 ? -17.489 10.926 19.340 1.00 61.91 94 SER A O 1
ATOM 736 N N . SER A 1 95 ? -16.614 11.949 17.539 1.00 74.62 95 SER A N 1
ATOM 737 C CA . SER A 1 95 ? -16.324 10.715 16.811 1.00 74.62 95 SER A CA 1
ATOM 738 C C . SER A 1 95 ? -14.828 10.439 16.868 1.00 74.62 95 SER A C 1
ATOM 740 O O . SER A 1 95 ? -14.037 11.227 16.352 1.00 74.62 95 SER A O 1
ATOM 742 N N . SER A 1 96 ? -14.452 9.319 17.475 1.00 80.44 96 SER A N 1
ATOM 743 C CA . SER A 1 96 ? -13.088 8.791 17.429 1.00 80.44 96 SER A CA 1
ATOM 744 C C . SER A 1 96 ? -12.987 7.759 16.309 1.00 80.44 96 SER A C 1
ATOM 746 O O . SER A 1 96 ? -13.928 6.991 16.091 1.00 80.44 96 SER A O 1
ATOM 748 N N . PHE A 1 97 ? -11.862 7.718 15.605 1.00 83.94 97 PHE A N 1
ATOM 749 C CA . PHE A 1 97 ? -11.596 6.723 14.566 1.00 83.94 97 PHE A CA 1
ATOM 750 C C . PHE A 1 97 ? -10.170 6.185 14.668 1.00 83.94 97 PHE A C 1
ATOM 752 O O . PHE 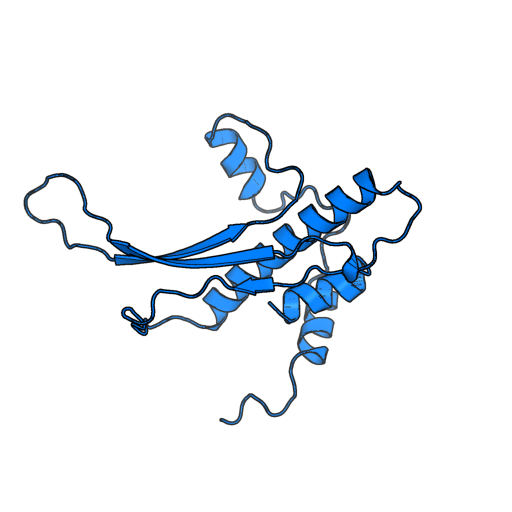A 1 97 ? -9.273 6.854 15.174 1.00 83.94 97 PHE A O 1
ATOM 759 N N . TYR A 1 98 ? -9.963 4.962 14.184 1.00 84.06 98 TYR A N 1
ATOM 760 C CA . TYR A 1 98 ? -8.619 4.423 14.004 1.00 84.06 98 TYR A CA 1
ATOM 761 C C . TYR A 1 98 ? -8.056 4.946 12.690 1.00 84.06 98 TYR A C 1
ATOM 763 O O . TYR A 1 98 ? -8.655 4.754 11.633 1.00 84.06 98 TYR A O 1
ATOM 771 N N . GLN A 1 99 ? -6.905 5.594 12.769 1.00 87.12 99 GLN A N 1
ATOM 772 C CA . GLN A 1 99 ? -6.091 5.977 11.632 1.00 87.12 99 GLN A CA 1
ATOM 773 C C . GLN A 1 99 ? -4.960 4.964 11.486 1.00 87.12 99 GLN A C 1
ATOM 775 O O . GLN A 1 99 ? -4.317 4.603 12.472 1.00 87.12 99 GLN A O 1
ATOM 780 N N . ILE A 1 100 ? -4.741 4.494 10.261 1.00 89.19 100 ILE A N 1
ATOM 781 C CA . ILE A 1 100 ? -3.618 3.627 9.917 1.00 89.19 100 ILE A CA 1
ATOM 782 C C . ILE A 1 100 ? -2.833 4.332 8.827 1.00 89.19 100 ILE A C 1
ATOM 784 O O . ILE A 1 100 ? -3.307 4.449 7.699 1.00 89.19 100 ILE A O 1
ATOM 788 N N . ASP A 1 101 ? -1.647 4.799 9.187 1.00 92.19 101 ASP A N 1
ATOM 789 C CA . ASP A 1 101 ? -0.721 5.447 8.275 1.00 92.19 101 ASP A CA 1
ATOM 790 C C . ASP A 1 101 ? 0.250 4.387 7.759 1.00 92.19 101 ASP A C 1
ATOM 792 O O . ASP A 1 101 ? 0.992 3.796 8.543 1.00 92.19 101 ASP A O 1
ATOM 796 N N . VAL A 1 102 ? 0.248 4.135 6.450 1.00 93.56 102 VAL A N 1
ATOM 797 C CA . VAL A 1 102 ? 1.250 3.289 5.787 1.00 93.56 102 VAL A CA 1
ATOM 798 C C . VAL A 1 102 ? 2.185 4.203 5.010 1.00 93.56 102 VAL A C 1
ATOM 800 O O . VAL A 1 102 ? 1.743 4.937 4.131 1.00 93.56 102 VAL A O 1
ATOM 803 N N . THR A 1 103 ? 3.469 4.169 5.355 1.00 94.69 103 THR A N 1
ATOM 804 C CA . THR A 1 103 ? 4.525 4.955 4.713 1.00 94.69 103 THR A CA 1
ATOM 805 C C . THR A 1 103 ? 5.456 4.028 3.947 1.00 94.69 103 THR A C 1
ATOM 807 O O . THR A 1 103 ? 5.951 3.040 4.497 1.00 94.69 103 THR A O 1
ATOM 810 N N . ASP A 1 104 ? 5.700 4.372 2.687 1.00 95.12 104 ASP A N 1
ATOM 811 C CA . ASP A 1 104 ? 6.634 3.693 1.796 1.00 95.12 104 ASP A CA 1
ATOM 812 C C . ASP A 1 104 ? 7.805 4.602 1.392 1.00 95.12 104 ASP A C 1
ATOM 814 O O . ASP A 1 104 ? 7.856 5.779 1.756 1.00 95.12 104 ASP A O 1
ATOM 818 N N . HIS A 1 105 ? 8.772 4.030 0.673 1.00 93.31 105 HIS A N 1
ATOM 819 C CA . HIS A 1 105 ? 9.952 4.734 0.161 1.00 93.31 105 HIS A CA 1
ATOM 820 C C . HIS A 1 105 ? 9.926 4.876 -1.369 1.00 93.31 105 HIS A C 1
ATOM 822 O O . HIS A 1 105 ? 10.967 4.994 -2.012 1.00 93.31 105 HIS A O 1
ATOM 828 N N . GLY A 1 106 ? 8.736 4.851 -1.965 1.00 90.75 106 GLY A N 1
ATOM 829 C CA . GLY A 1 106 ? 8.531 5.071 -3.385 1.00 90.75 106 GLY A CA 1
ATOM 830 C C . GLY A 1 106 ? 8.778 6.522 -3.818 1.00 90.75 106 GLY A C 1
ATOM 831 O O . GLY A 1 106 ? 9.100 7.398 -3.012 1.00 90.75 106 GLY A O 1
ATOM 832 N N . PRO A 1 107 ? 8.590 6.826 -5.113 1.00 89.44 107 PRO A N 1
ATOM 833 C CA . PRO A 1 107 ? 8.806 8.169 -5.659 1.00 89.44 107 PRO A CA 1
ATOM 834 C C . PRO A 1 107 ? 7.774 9.205 -5.178 1.00 89.44 107 PRO A C 1
ATOM 836 O O . PRO A 1 107 ? 7.903 10.392 -5.485 1.00 89.44 107 PRO A O 1
ATOM 839 N N . GLY A 1 108 ? 6.747 8.766 -4.445 1.00 89.00 108 GLY A N 1
ATOM 840 C CA . GLY A 1 108 ? 5.601 9.574 -4.066 1.00 89.00 108 GLY A CA 1
ATOM 841 C C . GLY A 1 108 ? 4.634 9.808 -5.225 1.00 89.00 108 GLY A C 1
ATOM 842 O O . GLY A 1 108 ? 4.800 9.315 -6.344 1.00 89.00 108 GLY A O 1
ATOM 843 N N . LEU A 1 109 ? 3.584 10.569 -4.932 1.00 86.25 109 LEU A N 1
ATOM 844 C CA . LEU A 1 109 ? 2.583 10.958 -5.913 1.00 86.25 109 LEU A CA 1
ATOM 845 C C . LEU A 1 109 ? 2.917 12.335 -6.503 1.00 86.25 109 LEU A C 1
ATOM 847 O O . LEU A 1 109 ? 3.397 13.215 -5.785 1.00 86.25 109 LEU A O 1
ATOM 851 N N . PRO A 1 110 ? 2.658 12.554 -7.801 1.00 81.44 110 PRO A N 1
ATOM 852 C CA . PRO A 1 110 ? 2.830 13.861 -8.419 1.00 81.44 110 PRO A CA 1
ATOM 853 C C . PRO A 1 110 ? 1.933 14.913 -7.753 1.00 81.44 110 PRO A C 1
ATOM 855 O O . PRO A 1 110 ? 0.766 14.656 -7.457 1.00 81.44 110 PRO A O 1
ATOM 858 N N . SER A 1 111 ? 2.470 16.120 -7.563 1.00 73.62 111 SER A N 1
ATOM 859 C CA . SER A 1 111 ? 1.724 17.270 -7.047 1.00 73.62 111 SER A CA 1
ATOM 860 C C . SER A 1 111 ? 0.775 17.812 -8.124 1.00 73.62 111 SER A C 1
ATOM 862 O O . SER A 1 111 ? 1.126 18.730 -8.870 1.00 73.62 111 SER A O 1
ATOM 864 N N . TYR A 1 112 ? -0.401 17.208 -8.254 1.00 70.44 112 TYR A N 1
ATOM 865 C CA . TYR A 1 112 ? -1.509 17.752 -9.040 1.00 70.44 112 TYR A CA 1
ATOM 866 C C . TYR A 1 112 ? -2.467 18.536 -8.138 1.00 70.44 112 TYR A C 1
ATOM 868 O O . TYR A 1 112 ? -2.424 18.398 -6.919 1.00 70.44 112 TYR A O 1
ATOM 876 N N . GLU A 1 113 ? -3.334 19.358 -8.734 1.00 71.88 113 GLU A N 1
ATOM 877 C CA . GLU A 1 113 ? -4.514 19.861 -8.022 1.00 71.88 113 GLU A CA 1
ATOM 878 C C . GLU A 1 113 ? -5.335 18.661 -7.515 1.00 71.88 113 GLU A C 1
ATOM 880 O O . GLU A 1 113 ? -5.523 17.691 -8.260 1.00 71.88 113 GLU A O 1
ATOM 885 N N . ASP A 1 114 ? -5.797 18.723 -6.261 1.00 68.44 114 ASP A N 1
ATOM 886 C CA . ASP A 1 114 ? -6.384 17.591 -5.521 1.00 68.44 114 ASP A CA 1
ATOM 887 C C . ASP A 1 114 ? -7.471 16.839 -6.318 1.00 68.44 114 ASP A C 1
ATOM 889 O O . ASP A 1 114 ? -7.520 15.608 -6.313 1.00 68.44 114 ASP A O 1
ATOM 893 N N . GLU A 1 115 ? -8.284 17.560 -7.096 1.00 67.88 115 GLU A N 1
ATOM 894 C CA . GLU A 1 115 ? -9.381 16.992 -7.893 1.00 67.88 115 GLU A CA 1
ATOM 895 C C . GLU A 1 115 ? -8.900 16.046 -9.013 1.00 67.88 115 GLU A C 1
ATOM 897 O O . GLU A 1 115 ? -9.523 15.016 -9.288 1.00 67.88 115 GLU A O 1
ATOM 902 N N . TYR A 1 116 ? -7.762 16.344 -9.648 1.00 69.50 116 TYR A N 1
ATOM 903 C CA . TYR A 1 116 ? -7.185 15.470 -10.676 1.00 69.50 116 TYR A CA 1
ATOM 904 C C . TYR A 1 116 ? -6.510 14.246 -10.065 1.00 69.50 116 TYR A C 1
ATOM 906 O O . TYR A 1 116 ? -6.521 13.167 -10.665 1.00 69.50 116 TYR A O 1
ATOM 914 N N . LEU A 1 117 ? -5.935 14.405 -8.871 1.00 75.62 117 LEU A N 1
ATOM 915 C CA . LEU A 1 117 ? -5.280 13.319 -8.158 1.00 75.62 117 LEU A CA 1
ATOM 916 C C . LEU A 1 117 ? -6.304 12.267 -7.710 1.00 75.62 117 LEU A C 1
ATOM 918 O O . LEU A 1 117 ? -6.083 11.076 -7.927 1.00 75.62 117 LEU A O 1
ATOM 922 N N . GLU A 1 118 ? -7.459 12.690 -7.188 1.00 77.62 118 GLU A N 1
ATOM 923 C CA . GLU A 1 118 ? -8.535 11.771 -6.798 1.00 77.62 118 GLU A CA 1
ATOM 924 C C . GLU A 1 118 ? -9.039 10.933 -7.978 1.00 77.62 118 GLU A C 1
ATOM 926 O O . GLU A 1 118 ? -9.129 9.708 -7.882 1.00 77.62 118 GLU A O 1
ATOM 931 N N . GLN A 1 119 ? -9.317 11.564 -9.123 1.00 80.38 119 GLN A N 1
ATOM 932 C CA . GLN A 1 119 ? -9.779 10.842 -10.313 1.00 80.38 119 GLN A CA 1
ATOM 933 C C . GLN A 1 119 ? -8.719 9.890 -10.875 1.00 80.38 119 GLN A C 1
ATOM 935 O O . GLN A 1 119 ? -9.055 8.861 -11.467 1.00 80.38 119 GLN A O 1
ATOM 940 N N . TYR A 1 120 ? -7.440 10.226 -10.714 1.00 80.12 120 TYR A N 1
ATOM 941 C CA . TYR A 1 120 ? -6.341 9.393 -11.178 1.00 80.12 120 TYR A CA 1
ATOM 942 C C . TYR A 1 120 ? -6.127 8.165 -10.283 1.00 80.12 120 TYR A C 1
ATOM 944 O O . TYR A 1 120 ? -5.966 7.061 -10.804 1.00 80.12 120 TYR A O 1
ATOM 952 N N . LEU A 1 121 ? -6.166 8.343 -8.958 1.00 84.38 121 LEU A N 1
ATOM 953 C CA . LEU A 1 121 ? -5.915 7.282 -7.977 1.00 84.38 121 LEU A CA 1
ATOM 954 C C . LEU A 1 121 ? -7.130 6.386 -7.740 1.00 84.38 121 LEU A C 1
ATOM 956 O O . LEU A 1 121 ? -6.995 5.167 -7.675 1.00 84.38 121 LEU A O 1
ATOM 960 N N . PHE A 1 122 ? -8.319 6.981 -7.633 1.00 87.12 122 PHE A N 1
ATOM 961 C CA . PHE A 1 122 ? -9.561 6.274 -7.312 1.00 87.12 122 PHE A CA 1
ATOM 962 C C . PHE A 1 122 ? -10.441 6.023 -8.543 1.00 87.12 122 PHE A C 1
ATOM 964 O O 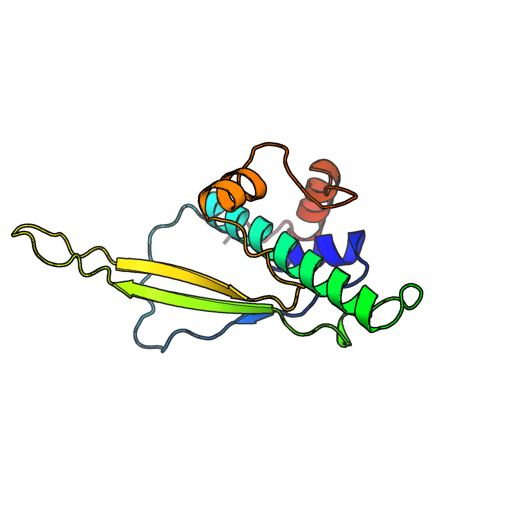. PHE A 1 122 ? -11.527 5.446 -8.439 1.00 87.12 122 PHE A O 1
ATOM 971 N N . GLY A 1 123 ? -9.977 6.417 -9.731 1.00 84.56 123 GLY A N 1
ATOM 972 C CA . GLY A 1 123 ? -10.644 6.119 -10.991 1.00 84.56 123 GLY A CA 1
ATOM 973 C C . GLY A 1 123 ? -10.695 4.616 -11.264 1.00 84.56 123 GLY A C 1
ATOM 974 O O . GLY A 1 123 ? -9.667 3.949 -11.404 1.00 84.56 123 GLY A O 1
ATOM 975 N N . VAL A 1 124 ? -11.902 4.067 -11.413 1.00 83.50 124 VAL A N 1
ATOM 976 C CA . VAL A 1 124 ? -12.089 2.642 -11.721 1.00 83.50 124 VAL A CA 1
ATOM 977 C C . VAL A 1 124 ? -11.370 2.288 -13.026 1.00 83.50 124 VAL A C 1
ATOM 979 O O . VAL A 1 124 ? -11.590 2.902 -14.069 1.00 83.50 124 VAL A O 1
ATOM 982 N N . GLY A 1 125 ? -10.498 1.279 -12.973 1.00 81.25 125 GLY A N 1
ATOM 983 C CA . GLY A 1 125 ? -9.733 0.833 -14.140 1.00 81.25 125 GLY A CA 1
ATOM 984 C C . GLY A 1 125 ? -8.504 1.690 -14.470 1.00 81.25 125 GLY A C 1
ATOM 985 O O . GLY A 1 125 ? -7.816 1.390 -15.443 1.00 81.25 125 GLY A O 1
ATOM 986 N N . LYS A 1 126 ? -8.161 2.695 -13.656 1.00 83.81 126 LYS A N 1
ATOM 987 C CA . LYS A 1 126 ? -6.877 3.409 -13.740 1.00 83.81 126 LYS A CA 1
ATOM 988 C C . LYS A 1 126 ? -5.796 2.663 -12.957 1.00 83.81 126 LYS A C 1
ATOM 990 O O . LYS A 1 126 ? -6.091 2.009 -11.964 1.00 83.81 126 LYS A O 1
ATOM 995 N N . SER A 1 127 ? -4.578 2.627 -13.495 1.00 84.69 127 SER A N 1
ATOM 996 C CA . SER A 1 127 ? -3.370 2.099 -12.844 1.00 84.69 127 SER A CA 1
ATOM 997 C C . SER A 1 127 ? -2.160 2.467 -13.700 1.00 84.69 127 SER A C 1
ATOM 999 O O . SER A 1 127 ? -2.258 2.438 -14.928 1.00 84.69 127 SER A O 1
ATOM 1001 N N . SER A 1 128 ? -1.044 2.803 -13.059 1.00 83.56 128 SER A N 1
ATOM 1002 C CA . SER A 1 128 ? 0.261 2.989 -13.702 1.00 83.56 128 SER A CA 1
ATOM 1003 C C . SER A 1 128 ? 1.088 1.703 -13.768 1.00 83.56 128 SER A C 1
ATOM 1005 O O . SER A 1 128 ? 2.117 1.692 -14.438 1.00 83.56 128 SER A O 1
ATOM 1007 N N . ALA A 1 129 ? 0.659 0.628 -13.096 1.00 76.81 129 ALA A N 1
ATOM 1008 C CA . ALA A 1 129 ? 1.397 -0.626 -13.064 1.00 76.81 129 ALA A CA 1
ATOM 1009 C C . ALA A 1 129 ? 1.424 -1.269 -14.466 1.00 76.81 129 ALA A C 1
ATOM 1011 O O . ALA A 1 129 ? 0.362 -1.421 -15.083 1.00 76.81 129 ALA A O 1
ATOM 1012 N N . PRO A 1 130 ? 2.602 -1.685 -14.971 1.00 70.25 130 PRO A N 1
ATOM 1013 C CA . PRO A 1 130 ? 2.727 -2.294 -16.297 1.00 70.25 130 PRO A CA 1
ATOM 1014 C C . PRO A 1 130 ? 1.988 -3.634 -16.390 1.00 70.25 130 PRO A C 1
ATOM 1016 O O . PRO A 1 130 ? 1.449 -3.980 -17.440 1.00 70.25 130 PRO A O 1
ATOM 1019 N N . GLN A 1 131 ? 1.922 -4.364 -15.278 1.00 70.44 131 GLN A N 1
ATOM 1020 C CA . GLN A 1 131 ? 1.142 -5.578 -15.130 1.00 70.44 131 GLN A CA 1
ATOM 1021 C C . GLN A 1 131 ? 0.383 -5.499 -13.811 1.00 70.44 131 GLN A C 1
ATOM 1023 O O . GLN A 1 131 ? 0.978 -5.384 -12.743 1.00 70.44 131 GLN A O 1
ATOM 1028 N N . ARG A 1 132 ? -0.946 -5.553 -13.896 1.00 70.00 132 ARG A N 1
ATOM 1029 C CA . ARG A 1 132 ? -1.779 -5.763 -12.714 1.00 70.00 132 ARG A CA 1
ATOM 1030 C C . ARG A 1 132 ? -1.629 -7.210 -12.291 1.00 70.00 132 ARG A C 1
ATOM 1032 O O . ARG A 1 132 ? -1.612 -8.091 -13.150 1.00 70.00 132 ARG A O 1
ATOM 1039 N N . TRP A 1 133 ? -1.546 -7.443 -10.994 1.00 71.38 133 TRP A N 1
ATOM 1040 C CA . TRP A 1 133 ? -1.585 -8.797 -10.469 1.00 71.38 133 TRP A CA 1
ATOM 1041 C C . TRP A 1 133 ? -2.958 -9.383 -10.807 1.00 71.38 133 TRP A C 1
ATOM 1043 O O . TRP A 1 133 ? -3.989 -8.761 -10.535 1.00 71.38 133 TRP A O 1
ATOM 1053 N N . ASP A 1 134 ? -2.974 -10.498 -11.541 1.00 68.25 134 ASP A N 1
ATOM 1054 C CA . ASP A 1 134 ? -4.230 -11.132 -11.922 1.00 68.25 134 ASP A CA 1
ATOM 1055 C C . ASP A 1 134 ? -4.874 -11.695 -10.655 1.00 68.25 134 ASP A C 1
ATOM 1057 O O . ASP A 1 134 ? -4.217 -12.292 -9.803 1.00 68.25 134 ASP A O 1
ATOM 1061 N N . ARG A 1 135 ? -6.191 -11.550 -10.548 1.00 67.06 135 ARG A N 1
ATOM 1062 C CA . ARG A 1 135 ? -6.976 -12.096 -9.444 1.00 67.06 135 ARG A CA 1
ATOM 1063 C C . ARG A 1 135 ? -6.796 -13.613 -9.314 1.00 67.06 135 ARG A C 1
ATOM 1065 O O . ARG A 1 135 ? -6.986 -14.156 -8.229 1.00 67.06 135 ARG A O 1
ATOM 1072 N N . LEU A 1 136 ? -6.464 -14.308 -10.404 1.00 64.44 136 LEU A N 1
ATOM 1073 C CA . LEU A 1 136 ? -6.130 -15.735 -10.374 1.00 64.44 136 LEU A CA 1
ATOM 1074 C C . LEU A 1 136 ? -4.773 -16.011 -9.708 1.00 64.44 136 LEU A C 1
ATOM 1076 O O . LEU A 1 136 ? -4.686 -16.938 -8.902 1.00 64.44 136 LEU A O 1
ATOM 1080 N N . ASP A 1 137 ? -3.757 -15.193 -9.984 1.00 64.69 137 ASP A N 1
ATOM 1081 C CA . ASP A 1 137 ? -2.432 -15.293 -9.355 1.00 64.69 137 ASP A CA 1
ATOM 1082 C C . ASP A 1 137 ? -2.523 -14.956 -7.860 1.00 64.69 137 ASP A C 1
ATOM 1084 O O . ASP A 1 137 ? -1.958 -15.643 -7.004 1.00 64.69 137 ASP A O 1
ATOM 1088 N N . GLU A 1 138 ? -3.348 -13.960 -7.528 1.00 65.88 138 GLU A N 1
ATOM 1089 C CA . GLU A 1 138 ? -3.698 -13.642 -6.149 1.00 65.88 138 GLU A CA 1
ATOM 1090 C C . GLU A 1 138 ? -4.384 -14.834 -5.473 1.00 65.88 138 GLU A C 1
ATOM 1092 O O . GLU A 1 138 ? -3.970 -15.234 -4.392 1.00 65.88 138 GLU A O 1
ATOM 1097 N N . GLN A 1 139 ? -5.394 -15.465 -6.092 1.00 66.81 139 GLN A N 1
ATOM 1098 C CA . GLN A 1 139 ? -6.092 -16.641 -5.534 1.00 66.81 139 GLN A CA 1
ATOM 1099 C C . GLN A 1 139 ? -5.171 -17.830 -5.250 1.00 66.81 139 GLN A C 1
ATOM 1101 O O . GLN A 1 139 ? -5.372 -18.536 -4.258 1.00 66.81 139 GLN A O 1
ATOM 1106 N N . GLN A 1 140 ? -4.160 -18.050 -6.087 1.00 63.25 140 GLN A N 1
ATOM 1107 C CA . GLN A 1 140 ? -3.157 -19.086 -5.845 1.00 63.25 140 GLN A CA 1
ATOM 1108 C C . GLN A 1 140 ? -2.238 -18.708 -4.680 1.00 63.25 140 GLN A C 1
ATOM 1110 O O . GLN A 1 140 ? -1.994 -19.535 -3.799 1.00 63.25 140 GLN A O 1
ATOM 1115 N N . SER A 1 141 ? -1.828 -17.442 -4.615 1.00 59.75 141 SER A N 1
ATOM 1116 C CA . SER A 1 141 ? -1.057 -16.879 -3.502 1.00 59.75 141 SER A CA 1
ATOM 1117 C C . SER A 1 141 ? -1.833 -16.968 -2.174 1.00 59.75 141 SER A C 1
ATOM 1119 O O . SER A 1 141 ? -1.298 -17.408 -1.156 1.00 59.75 141 SER A O 1
ATOM 1121 N N . TYR A 1 142 ? -3.139 -16.676 -2.190 1.00 63.88 142 TYR A N 1
ATOM 1122 C CA . TYR A 1 142 ? -4.059 -16.848 -1.058 1.00 63.88 142 TYR A CA 1
ATOM 1123 C C . TYR A 1 142 ? -4.097 -18.295 -0.556 1.00 63.88 142 TYR A C 1
ATOM 1125 O O . TYR A 1 142 ? -4.139 -18.531 0.653 1.00 63.88 142 TYR A O 1
ATOM 1133 N N . ALA A 1 143 ? -4.116 -19.267 -1.470 1.00 61.38 143 ALA A N 1
ATOM 1134 C CA . ALA A 1 143 ? -4.136 -20.683 -1.119 1.00 61.38 143 ALA A CA 1
ATOM 1135 C C . ALA A 1 143 ? -2.798 -21.161 -0.528 1.00 61.38 143 ALA A C 1
ATOM 1137 O O . ALA A 1 143 ? -2.800 -22.077 0.291 1.00 61.38 143 ALA A O 1
ATOM 1138 N N . ALA A 1 144 ? -1.680 -20.536 -0.909 1.00 60.72 144 ALA A N 1
ATOM 1139 C CA . ALA A 1 144 ? -0.346 -20.876 -0.420 1.00 60.72 144 ALA A CA 1
ATOM 1140 C C . ALA A 1 144 ? -0.053 -20.322 0.990 1.00 60.72 144 ALA A C 1
ATOM 1142 O O . ALA A 1 144 ? 0.566 -21.012 1.798 1.00 60.72 144 ALA A O 1
ATOM 1143 N N . VAL A 1 145 ? -0.527 -19.110 1.310 1.00 58.16 145 VAL A N 1
ATOM 1144 C CA . VAL A 1 145 ? -0.281 -18.444 2.612 1.00 58.16 145 VAL A CA 1
ATOM 1145 C C . VAL A 1 145 ? -1.283 -18.884 3.688 1.00 58.16 145 VAL A C 1
ATOM 1147 O O . VAL A 1 145 ? -0.985 -18.888 4.886 1.00 58.16 145 VAL A O 1
ATOM 1150 N N . ARG A 1 146 ? -2.487 -19.318 3.295 1.00 57.72 146 ARG A N 1
ATOM 1151 C CA . ARG A 1 146 ? -3.464 -19.874 4.236 1.00 57.72 146 ARG A CA 1
ATOM 1152 C C . ARG A 1 146 ? -3.051 -21.282 4.650 1.00 57.72 146 ARG A C 1
ATOM 1154 O O . ARG A 1 146 ? -3.359 -22.255 3.972 1.00 57.72 146 ARG A O 1
ATOM 1161 N N . SER A 1 147 ? -2.442 -21.405 5.829 1.00 49.38 147 SER A N 1
ATOM 1162 C CA . SER A 1 147 ? -2.382 -22.699 6.512 1.00 49.38 147 SER A CA 1
ATOM 1163 C C . SER A 1 147 ? -3.815 -23.239 6.664 1.00 49.38 147 SER A C 1
ATOM 1165 O O . SER A 1 147 ? -4.644 -22.559 7.283 1.00 49.38 147 SER A O 1
ATOM 1167 N N . PRO A 1 148 ? -4.144 -24.435 6.136 1.00 50.06 148 PRO A N 1
ATOM 1168 C CA . PRO A 1 148 ? -5.513 -24.961 6.120 1.00 50.06 148 PRO A CA 1
ATOM 1169 C C . PRO A 1 148 ? -6.135 -25.194 7.513 1.00 50.06 148 PRO A C 1
ATOM 1171 O O . PRO A 1 148 ? -7.288 -25.601 7.604 1.00 50.06 148 PRO A O 1
ATOM 1174 N N . LEU A 1 149 ? -5.412 -24.920 8.607 1.00 49.34 149 LEU A N 1
ATOM 1175 C CA . LEU A 1 149 ? -5.828 -25.192 9.987 1.00 49.34 149 LEU A CA 1
ATOM 1176 C C . LEU A 1 149 ? -6.077 -23.946 10.859 1.00 49.34 149 LEU A C 1
ATOM 1178 O O . LEU A 1 149 ? -6.535 -24.098 11.987 1.00 49.34 149 LEU A O 1
ATOM 1182 N N . ARG A 1 150 ? -5.837 -22.714 10.381 1.00 47.06 150 ARG A N 1
ATOM 1183 C CA . ARG A 1 150 ? -5.999 -21.498 11.219 1.00 47.06 150 ARG A CA 1
ATOM 1184 C C . ARG A 1 150 ? -7.452 -20.996 11.343 1.00 47.06 150 ARG A C 1
ATOM 1186 O O . ARG A 1 150 ? -7.704 -20.039 12.055 1.00 47.06 150 ARG A O 1
ATOM 1193 N N . SER A 1 151 ? -8.404 -21.652 10.674 1.00 43.16 151 SER A N 1
ATOM 1194 C CA . SER A 1 151 ? -9.847 -21.336 10.689 1.00 43.16 151 SER A CA 1
ATOM 1195 C C . SER A 1 151 ? -10.642 -22.075 11.788 1.00 43.16 151 SER A C 1
ATOM 1197 O O . SER A 1 151 ? -11.871 -22.014 11.786 1.00 43.16 151 SER A O 1
ATOM 1199 N N . LEU A 1 152 ? -9.982 -22.815 12.686 1.00 38.34 152 LEU A N 1
ATOM 1200 C CA . LEU A 1 152 ? -10.625 -23.662 13.709 1.00 38.34 152 LEU A CA 1
ATOM 1201 C C . LEU A 1 152 ? -10.373 -23.212 15.165 1.00 38.34 152 LEU A C 1
ATOM 1203 O O . LEU A 1 152 ? -10.539 -24.019 16.079 1.00 38.34 152 LEU A O 1
ATOM 1207 N N . GLY A 1 153 ? -9.989 -21.956 15.399 1.00 36.62 153 GLY A N 1
ATOM 1208 C CA . GLY A 1 153 ? -9.775 -21.410 16.746 1.00 36.62 153 GLY A CA 1
ATOM 1209 C C . GLY A 1 153 ? -10.289 -19.994 16.873 1.00 36.62 153 GLY A C 1
ATOM 1210 O O . GLY A 1 153 ? -9.797 -19.157 16.089 1.00 36.62 153 GLY A O 1
#